Protein AF-A0A849ETQ0-F1 (afdb_monomer_lite)

pLDDT: mean 87.18, std 12.18, range [52.06, 97.25]

Sequence (134 aa):
QRELSDGIKRVIMQGIVQGKGTDDIVRDLGHVVIYKDSFRHAGTRVFSKAQYRMEMIARTEVLRAHNMGRLKFHQQVGIEKLEWMTMADERTCPVCGPLDGKKYSIDKFPQLPAHPFCRCCVLPIVEPDRLKKI

Radius of gyration: 18.31 Å; chains: 1; bounding box: 41×29×52 Å

Structure (mmCIF, N/CA/C/O backbone):
data_AF-A0A849ETQ0-F1
#
_entry.id   AF-A0A849ETQ0-F1
#
loop_
_atom_site.group_PDB
_atom_site.id
_atom_site.type_symbol
_atom_site.label_atom_id
_atom_site.label_alt_id
_atom_site.label_comp_id
_atom_site.label_asym_id
_atom_site.label_entity_id
_atom_site.label_seq_id
_atom_site.pdbx_PDB_ins_code
_atom_site.Cartn_x
_atom_site.Cartn_y
_atom_site.Cartn_z
_atom_site.occupancy
_atom_site.B_iso_or_equiv
_atom_site.auth_seq_id
_atom_site.auth_comp_id
_atom_site.auth_asym_id
_atom_site.auth_atom_id
_atom_site.pdbx_PDB_model_num
ATOM 1 N N . GLN A 1 1 ? -0.782 3.744 -25.982 1.00 59.25 1 GLN A N 1
ATOM 2 C CA . GLN A 1 1 ? -0.602 3.901 -24.515 1.00 59.25 1 GLN A C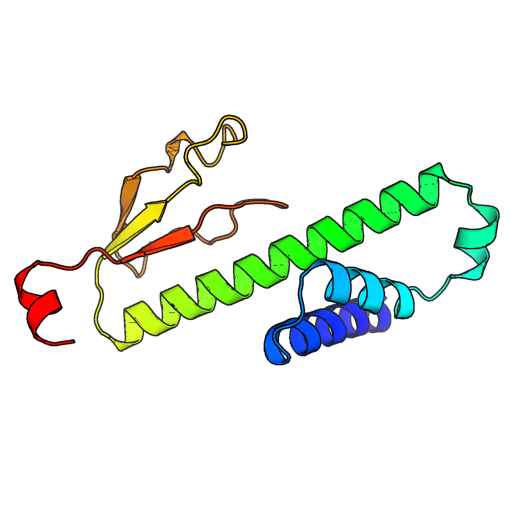A 1
ATOM 3 C C . GLN A 1 1 ? -1.514 2.991 -23.677 1.00 59.25 1 GLN A C 1
ATOM 5 O O . GLN A 1 1 ? -1.010 2.477 -22.686 1.00 59.25 1 GLN A O 1
ATOM 10 N N . ARG A 1 2 ? -2.790 2.739 -24.043 1.00 64.25 2 ARG A N 1
ATOM 11 C CA . ARG A 1 2 ? -3.681 1.808 -23.301 1.00 64.25 2 ARG A CA 1
ATOM 12 C C . ARG A 1 2 ? -3.101 0.393 -23.136 1.00 64.25 2 ARG A C 1
ATOM 14 O O . ARG A 1 2 ? -3.007 -0.076 -22.011 1.00 64.25 2 ARG A O 1
ATOM 21 N N . GLU A 1 3 ? -2.571 -0.201 -24.207 1.00 77.25 3 GLU A N 1
ATOM 22 C CA . GLU A 1 3 ? -2.018 -1.569 -24.176 1.00 77.25 3 GLU A CA 1
ATOM 23 C C . GLU A 1 3 ? -0.901 -1.785 -23.142 1.00 77.25 3 GLU A C 1
ATOM 25 O O . GLU A 1 3 ? -0.865 -2.821 -22.481 1.00 77.25 3 GLU A O 1
ATOM 30 N N 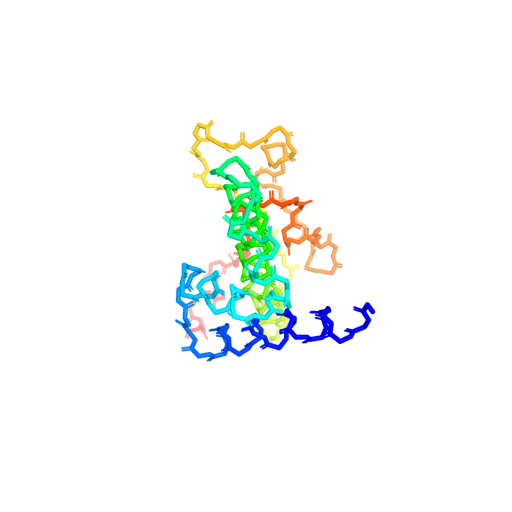. LEU A 1 4 ? -0.015 -0.799 -22.950 1.00 81.50 4 LEU A N 1
ATOM 31 C CA . LEU A 1 4 ? 1.070 -0.897 -21.969 1.00 81.50 4 LEU A CA 1
ATOM 32 C C . LEU A 1 4 ? 0.529 -0.869 -20.535 1.00 81.50 4 LEU A C 1
ATOM 34 O O . LEU A 1 4 ? 0.940 -1.672 -19.702 1.00 81.50 4 LEU A O 1
ATOM 38 N N . SER A 1 5 ? -0.401 0.047 -20.245 1.00 84.88 5 SER A N 1
ATOM 39 C CA . SER A 1 5 ? -1.022 0.139 -18.919 1.00 84.88 5 SER A CA 1
ATOM 40 C C . SER A 1 5 ? -1.800 -1.132 -18.586 1.00 84.88 5 SER A C 1
ATOM 42 O O . SER A 1 5 ? -1.690 -1.643 -17.472 1.00 84.88 5 SER A O 1
ATOM 44 N N . ASP A 1 6 ? -2.530 -1.675 -19.558 1.00 88.62 6 ASP A N 1
ATOM 45 C CA . ASP A 1 6 ? -3.304 -2.900 -19.381 1.00 88.62 6 ASP A CA 1
ATOM 46 C C . ASP A 1 6 ? -2.392 -4.121 -19.199 1.00 88.62 6 ASP A C 1
ATOM 48 O O . ASP A 1 6 ? -2.669 -4.979 -18.360 1.00 88.62 6 ASP A O 1
ATOM 52 N N . GLY A 1 7 ? -1.258 -4.167 -19.905 1.00 89.88 7 GLY A N 1
ATOM 53 C CA . GLY A 1 7 ? -0.218 -5.174 -19.697 1.00 89.88 7 GLY A CA 1
ATOM 54 C C . GLY A 1 7 ? 0.381 -5.124 -18.288 1.00 89.88 7 GLY A C 1
ATOM 55 O O . GLY A 1 7 ? 0.455 -6.155 -17.620 1.00 89.88 7 GLY A O 1
ATOM 56 N N . ILE A 1 8 ? 0.738 -3.927 -17.806 1.00 90.62 8 ILE A N 1
ATOM 57 C CA . ILE A 1 8 ? 1.269 -3.717 -16.447 1.00 90.62 8 ILE A CA 1
ATOM 58 C C . ILE A 1 8 ? 0.251 -4.185 -15.402 1.00 90.62 8 ILE A C 1
ATOM 60 O O . ILE A 1 8 ? 0.588 -4.974 -14.520 1.00 90.62 8 ILE A O 1
ATOM 64 N N . LYS A 1 9 ? -1.010 -3.751 -15.521 1.00 91.81 9 LYS A N 1
ATOM 65 C CA . LYS A 1 9 ? -2.085 -4.155 -14.603 1.00 91.81 9 LYS A CA 1
ATOM 66 C C . LYS A 1 9 ? -2.274 -5.668 -14.585 1.00 91.81 9 LYS A C 1
ATOM 68 O O . LYS A 1 9 ? -2.409 -6.246 -13.511 1.00 91.81 9 LYS A O 1
ATOM 73 N N . ARG A 1 10 ? -2.272 -6.312 -15.757 1.00 93.62 10 ARG A N 1
ATOM 74 C CA . ARG A 1 10 ? -2.439 -7.766 -15.877 1.00 93.62 10 ARG A CA 1
ATOM 75 C C . ARG A 1 10 ? -1.338 -8.516 -15.136 1.00 93.62 10 ARG A C 1
ATOM 77 O O . ARG A 1 10 ? -1.660 -9.395 -14.345 1.00 93.62 10 ARG A O 1
ATOM 84 N N . VAL A 1 11 ? -0.076 -8.144 -15.355 1.00 94.56 11 VAL A N 1
ATOM 85 C CA . VAL A 1 11 ? 1.071 -8.774 -14.684 1.00 94.56 11 VAL A CA 1
ATOM 86 C C . VAL A 1 11 ? 0.978 -8.629 -13.171 1.00 94.56 11 VAL A C 1
ATOM 88 O O . VAL A 1 11 ? 1.122 -9.611 -12.449 1.00 94.56 11 VAL A O 1
ATOM 91 N N . ILE A 1 12 ? 0.673 -7.426 -12.687 1.00 94.94 12 ILE A N 1
ATOM 92 C CA . ILE A 1 12 ? 0.555 -7.162 -11.251 1.00 94.94 12 ILE A CA 1
ATOM 93 C C . ILE A 1 12 ? -0.571 -7.991 -10.635 1.00 94.94 12 ILE A C 1
ATOM 95 O O . ILE A 1 12 ? -0.351 -8.676 -9.639 1.00 94.94 12 ILE A O 1
ATOM 99 N N . MET A 1 13 ? -1.766 -7.968 -11.233 1.00 94.19 13 MET A N 1
ATOM 100 C CA . MET A 1 13 ? -2.909 -8.727 -10.721 1.00 94.19 13 MET A CA 1
ATOM 101 C C . MET A 1 13 ? -2.636 -10.232 -10.726 1.00 94.19 13 MET A C 1
ATOM 103 O O . MET A 1 13 ? -2.917 -10.900 -9.736 1.00 94.19 13 MET A O 1
ATOM 107 N N . GLN A 1 14 ? -2.055 -10.766 -11.804 1.00 95.69 14 GLN A N 1
ATOM 108 C CA . GLN A 1 14 ? -1.680 -12.179 -11.876 1.00 95.69 14 GLN A CA 1
ATOM 109 C C . GLN A 1 14 ? -0.649 -12.540 -10.810 1.00 95.69 14 GLN A C 1
ATOM 111 O O . GLN A 1 14 ? -0.807 -13.557 -10.143 1.00 95.69 14 GLN A O 1
ATOM 116 N N . GLY A 1 15 ? 0.364 -11.697 -10.607 1.00 95.56 15 GLY A N 1
ATOM 117 C CA . GLY A 1 15 ? 1.378 -11.921 -9.586 1.00 95.56 15 GLY A CA 1
ATOM 118 C C . GLY A 1 15 ? 0.807 -11.945 -8.172 1.00 95.56 15 GLY A C 1
ATOM 119 O O . GLY A 1 15 ? 1.107 -12.865 -7.416 1.00 95.56 15 GLY A O 1
ATOM 120 N N . ILE A 1 16 ? -0.077 -11.000 -7.842 1.00 94.94 16 ILE A N 1
ATOM 121 C CA . ILE A 1 16 ? -0.764 -10.961 -6.544 1.00 94.94 16 ILE A CA 1
ATOM 122 C C . ILE A 1 16 ? -1.611 -12.223 -6.340 1.00 94.94 16 ILE A C 1
ATOM 124 O O . ILE A 1 16 ? -1.515 -12.860 -5.295 1.00 94.94 16 ILE A O 1
ATOM 128 N N . VAL A 1 17 ? -2.412 -12.612 -7.338 1.00 95.19 17 VAL A N 1
ATOM 129 C CA . VAL A 1 17 ? -3.280 -13.803 -7.259 1.00 95.19 17 VAL A CA 1
ATOM 130 C C . VAL A 1 17 ? -2.467 -15.093 -7.127 1.00 95.19 17 VAL A C 1
ATOM 132 O O . VAL A 1 17 ? -2.872 -16.000 -6.408 1.00 95.19 17 VAL A O 1
ATOM 135 N N . GLN A 1 18 ? -1.311 -15.174 -7.785 1.00 95.50 18 GLN A N 1
ATOM 136 C CA . GLN A 1 18 ? -0.401 -16.321 -7.710 1.00 95.50 18 GLN A CA 1
ATOM 137 C C . GLN A 1 18 ? 0.446 -16.346 -6.427 1.00 95.50 18 GLN A C 1
ATOM 139 O O . GLN A 1 18 ? 1.188 -17.302 -6.221 1.00 95.50 18 GLN A O 1
ATOM 144 N N . GLY A 1 19 ? 0.375 -15.310 -5.583 1.00 93.88 19 GLY A N 1
ATOM 145 C CA . GLY A 1 19 ? 1.210 -15.199 -4.386 1.00 93.88 19 GLY A CA 1
ATOM 146 C C . GLY A 1 19 ? 2.693 -14.966 -4.689 1.00 93.88 19 GLY A C 1
ATOM 147 O O . GLY A 1 19 ? 3.546 -15.320 -3.878 1.00 93.88 19 GLY A O 1
ATOM 148 N N . LYS A 1 20 ? 3.019 -14.392 -5.854 1.00 95.44 20 LYS A N 1
ATOM 149 C CA . LYS A 1 20 ? 4.401 -14.077 -6.232 1.00 95.44 20 LYS A CA 1
ATOM 150 C C . LYS A 1 20 ? 5.000 -13.012 -5.318 1.00 95.44 20 LYS A C 1
ATOM 152 O O . LYS A 1 20 ? 4.325 -12.062 -4.913 1.00 95.44 20 LYS A O 1
ATOM 157 N N . GLY A 1 21 ? 6.304 -13.132 -5.066 1.00 93.94 21 GLY A N 1
ATOM 158 C CA . GLY A 1 21 ? 7.070 -12.080 -4.413 1.00 93.94 21 GLY A CA 1
ATOM 159 C C . GLY A 1 21 ? 7.107 -10.812 -5.267 1.00 93.94 21 GLY A C 1
ATOM 160 O O . GLY A 1 21 ? 6.959 -10.852 -6.488 1.00 93.94 21 GLY A O 1
ATOM 161 N N . THR A 1 22 ? 7.339 -9.660 -4.635 1.00 93.06 22 THR A N 1
ATOM 162 C CA . THR A 1 22 ? 7.450 -8.386 -5.369 1.00 93.06 22 THR A CA 1
ATOM 163 C C . THR A 1 22 ? 8.531 -8.457 -6.449 1.00 93.06 22 THR A C 1
ATOM 165 O O . THR A 1 22 ? 8.309 -7.979 -7.556 1.00 93.06 22 THR A O 1
ATOM 168 N N . ASP A 1 23 ? 9.672 -9.077 -6.156 1.00 92.62 23 ASP A N 1
ATOM 169 C CA . ASP A 1 23 ? 10.797 -9.152 -7.093 1.00 92.62 23 ASP A CA 1
ATOM 170 C C . ASP A 1 23 ? 10.458 -9.994 -8.335 1.00 92.62 23 ASP A C 1
ATOM 172 O O . ASP A 1 23 ? 10.870 -9.654 -9.446 1.00 92.62 23 ASP A O 1
ATOM 176 N N . ASP A 1 24 ? 9.631 -11.033 -8.178 1.00 93.94 24 ASP A N 1
ATOM 177 C CA . ASP A 1 24 ? 9.116 -11.823 -9.300 1.00 93.94 24 ASP A CA 1
ATOM 178 C C . ASP A 1 24 ? 8.153 -10.996 -10.159 1.00 93.94 24 ASP A C 1
ATOM 180 O O . ASP A 1 24 ? 8.256 -11.000 -11.384 1.00 93.94 24 ASP A O 1
ATOM 184 N N . ILE A 1 25 ? 7.268 -10.211 -9.531 1.00 94.38 25 ILE A N 1
ATOM 185 C CA . ILE A 1 25 ? 6.369 -9.291 -10.247 1.00 94.38 25 ILE A CA 1
ATOM 186 C C . ILE A 1 25 ? 7.178 -8.248 -11.027 1.00 94.38 25 ILE A C 1
ATOM 188 O O . ILE A 1 25 ? 6.844 -7.924 -12.164 1.00 94.38 25 ILE A O 1
ATOM 192 N N . VAL A 1 26 ? 8.261 -7.727 -10.446 1.00 92.00 26 VAL A N 1
ATOM 193 C CA . VAL A 1 26 ? 9.161 -6.780 -11.120 1.00 92.00 26 VAL A CA 1
ATOM 194 C C . VAL A 1 26 ? 9.846 -7.426 -12.323 1.00 92.00 26 VAL A C 1
ATOM 196 O O . VAL A 1 26 ? 9.920 -6.807 -13.386 1.00 92.00 26 VAL A O 1
ATOM 199 N N . ARG A 1 27 ? 10.304 -8.676 -12.189 1.00 89.88 27 ARG A N 1
ATOM 200 C CA . ARG A 1 27 ? 10.868 -9.436 -13.310 1.00 89.88 27 ARG A CA 1
ATOM 201 C C . ARG A 1 27 ? 9.840 -9.601 -14.429 1.00 89.88 27 ARG A C 1
ATOM 203 O O . ARG A 1 27 ? 10.154 -9.298 -15.579 1.00 89.88 27 ARG A O 1
ATOM 210 N N . ASP A 1 28 ? 8.610 -9.981 -14.087 1.00 91.81 28 ASP A N 1
ATOM 211 C CA . ASP A 1 28 ? 7.509 -10.142 -15.041 1.00 91.81 28 ASP A CA 1
ATOM 212 C C . ASP A 1 28 ? 7.160 -8.818 -15.746 1.00 91.81 28 ASP A C 1
ATOM 214 O O . ASP A 1 28 ? 6.938 -8.792 -16.961 1.00 91.81 28 ASP A O 1
ATOM 218 N N . LEU A 1 29 ? 7.183 -7.691 -15.022 1.00 89.69 29 LEU A N 1
ATOM 219 C CA . LEU A 1 29 ? 6.961 -6.359 -15.596 1.00 89.69 29 LEU A CA 1
ATOM 220 C C . LEU A 1 29 ? 7.992 -6.018 -16.676 1.00 89.69 29 LEU A C 1
ATOM 222 O O . LEU A 1 29 ? 7.633 -5.417 -17.691 1.00 89.69 29 LEU A O 1
ATOM 226 N N . GLY A 1 30 ? 9.241 -6.463 -16.519 1.00 85.12 30 GLY A N 1
ATOM 227 C CA . GLY A 1 30 ? 10.289 -6.298 -17.527 1.00 85.12 30 GLY A CA 1
ATOM 228 C C . GLY A 1 30 ? 9.948 -6.928 -18.884 1.00 85.12 30 GLY A C 1
ATOM 229 O O . GLY A 1 30 ? 10.429 -6.465 -19.922 1.00 85.12 30 GLY A O 1
ATOM 230 N N . HIS A 1 31 ? 9.075 -7.942 -18.924 1.00 83.25 31 HIS A N 1
ATOM 231 C CA . HIS A 1 31 ? 8.640 -8.565 -20.177 1.00 83.25 31 HIS A CA 1
ATOM 232 C C . HIS A 1 31 ? 7.594 -7.744 -20.936 1.00 83.25 31 HIS A C 1
ATOM 234 O O . HIS A 1 31 ? 7.519 -7.867 -22.157 1.00 83.25 31 HIS A O 1
ATOM 240 N N . VAL A 1 32 ? 6.839 -6.892 -20.239 1.00 81.06 32 VAL A N 1
ATOM 241 C CA . VAL A 1 32 ? 5.801 -6.018 -20.815 1.00 81.06 32 VAL A CA 1
ATOM 242 C C . VAL A 1 32 ? 6.405 -4.760 -21.450 1.00 81.06 32 VAL A C 1
ATOM 244 O O . VAL A 1 32 ? 5.766 -4.079 -22.251 1.00 81.06 32 VAL A O 1
ATOM 247 N N . VAL A 1 33 ? 7.654 -4.437 -21.119 1.00 72.56 33 VAL A N 1
ATOM 248 C CA . VAL A 1 33 ? 8.357 -3.276 -21.659 1.00 72.56 33 VAL A CA 1
ATOM 249 C C . VAL A 1 33 ? 8.651 -3.487 -23.151 1.00 72.56 33 VAL A C 1
ATOM 251 O O . VAL A 1 33 ? 9.505 -4.285 -23.524 1.00 72.56 33 VAL A O 1
ATOM 254 N N . ILE A 1 34 ? 7.934 -2.747 -24.001 1.00 66.12 34 ILE A N 1
ATOM 255 C CA . ILE A 1 34 ? 7.896 -2.920 -25.467 1.00 66.12 34 ILE A CA 1
ATOM 256 C C . ILE A 1 34 ? 9.239 -2.566 -26.136 1.00 66.12 34 ILE A C 1
ATOM 258 O O . ILE A 1 34 ? 9.637 -3.192 -27.112 1.00 66.12 34 ILE A O 1
ATOM 262 N N . TYR A 1 35 ? 9.988 -1.607 -25.588 1.00 66.00 35 TYR A N 1
ATOM 263 C CA . TYR A 1 35 ? 11.212 -1.077 -26.203 1.00 66.00 35 TYR A CA 1
ATOM 264 C C . TYR A 1 35 ? 12.505 -1.709 -25.667 1.00 66.00 35 TYR A C 1
ATOM 266 O O . TYR A 1 35 ? 13.455 -0.989 -25.362 1.00 66.00 35 TYR A O 1
ATOM 274 N N . LYS A 1 36 ? 12.572 -3.039 -25.520 1.00 61.94 36 LYS A N 1
ATOM 275 C CA . LYS A 1 36 ? 13.753 -3.728 -24.946 1.00 61.94 36 LYS A CA 1
ATOM 276 C C . LYS A 1 36 ? 15.075 -3.327 -25.615 1.00 61.94 36 LYS A C 1
ATOM 278 O O . LYS A 1 36 ? 16.076 -3.143 -24.922 1.00 61.94 36 LYS A O 1
ATOM 283 N N . ASP A 1 37 ? 15.070 -3.114 -26.929 1.00 61.44 37 ASP A N 1
ATOM 284 C CA . ASP A 1 37 ? 16.261 -2.693 -27.678 1.00 61.44 37 ASP A CA 1
ATOM 285 C C . ASP A 1 37 ? 16.642 -1.228 -27.446 1.00 61.44 37 ASP A C 1
ATOM 287 O O . ASP A 1 37 ? 17.827 -0.893 -27.432 1.00 61.44 37 ASP A O 1
ATOM 291 N N . SER A 1 38 ? 15.675 -0.351 -27.166 1.00 60.12 38 SER A N 1
ATOM 292 C CA . SER A 1 38 ? 15.970 1.019 -26.735 1.00 60.12 38 SER A CA 1
ATOM 293 C C . SER A 1 38 ? 16.624 1.033 -25.357 1.00 60.12 38 SER A C 1
ATOM 295 O O . SER A 1 38 ? 17.481 1.872 -25.105 1.00 60.12 38 SER A O 1
ATOM 297 N N . PHE A 1 39 ? 16.291 0.077 -24.484 1.00 60.28 39 PHE A N 1
ATOM 298 C CA . PHE A 1 39 ? 16.990 -0.072 -23.212 1.00 60.28 39 PHE A CA 1
ATOM 299 C C . PHE A 1 39 ? 18.427 -0.552 -23.407 1.00 60.28 39 PHE A C 1
ATOM 301 O O . PHE A 1 39 ? 19.319 0.049 -22.818 1.00 60.28 39 PHE A O 1
ATOM 308 N N . ARG A 1 40 ? 18.684 -1.540 -24.282 1.00 58.50 40 ARG A N 1
ATOM 309 C CA . ARG A 1 40 ? 20.049 -2.040 -24.575 1.00 58.50 40 ARG A CA 1
ATOM 310 C C . ARG A 1 40 ? 21.055 -0.923 -24.879 1.00 58.50 40 ARG A C 1
ATOM 312 O O . ARG A 1 40 ? 22.196 -1.012 -24.439 1.00 58.50 40 ARG A O 1
ATOM 319 N N . HIS A 1 41 ? 20.618 0.138 -25.557 1.00 59.22 41 HIS A N 1
ATOM 320 C CA . HIS A 1 41 ? 21.456 1.286 -25.920 1.00 59.22 41 HIS A CA 1
ATOM 321 C C . HIS A 1 41 ? 21.422 2.442 -24.905 1.00 59.22 41 HIS A C 1
ATOM 323 O O . HIS A 1 41 ? 22.262 3.334 -24.961 1.00 59.22 41 HIS A O 1
ATOM 329 N N . ALA A 1 42 ? 20.474 2.449 -23.964 1.00 60.25 42 ALA A N 1
ATOM 330 C CA . ALA A 1 42 ? 20.253 3.569 -23.048 1.00 60.25 42 ALA A CA 1
ATOM 331 C C . ALA A 1 42 ? 21.241 3.630 -21.861 1.00 60.25 42 ALA A C 1
ATOM 333 O O . ALA A 1 42 ? 21.216 4.583 -21.077 1.00 60.25 42 ALA A O 1
ATOM 334 N N . GLY A 1 43 ? 22.125 2.637 -21.724 1.00 62.56 43 GLY A N 1
ATOM 335 C CA . GLY A 1 43 ? 23.147 2.578 -20.678 1.00 62.56 43 GLY A CA 1
ATOM 336 C C . GLY A 1 43 ? 22.600 2.305 -19.267 1.00 62.56 43 GLY A C 1
ATOM 337 O O . GLY A 1 43 ? 21.401 2.391 -18.989 1.00 62.56 43 GLY A O 1
ATOM 338 N N . THR A 1 44 ? 23.499 1.983 -18.331 1.00 68.69 44 THR A N 1
ATOM 339 C CA . THR A 1 44 ? 23.171 1.465 -16.983 1.00 68.69 44 THR A CA 1
ATOM 340 C C . THR A 1 44 ? 22.223 2.364 -16.178 1.00 68.69 44 THR A C 1
ATOM 342 O O . THR A 1 44 ? 21.373 1.874 -15.436 1.00 68.69 44 THR A O 1
ATOM 345 N N . ARG A 1 45 ? 22.320 3.692 -16.338 1.00 65.81 45 ARG A N 1
ATOM 346 C CA . ARG A 1 45 ? 21.499 4.666 -15.592 1.00 65.81 45 ARG A CA 1
ATOM 347 C C . ARG A 1 45 ? 20.023 4.675 -16.002 1.00 65.81 45 ARG A C 1
ATOM 349 O O . ARG A 1 45 ? 19.173 5.014 -15.182 1.00 65.81 45 ARG A O 1
ATOM 356 N N . VAL A 1 46 ? 19.698 4.362 -17.256 1.00 68.31 46 VAL A N 1
ATOM 357 C CA . VAL A 1 46 ? 18.297 4.337 -17.713 1.00 68.31 46 VAL A CA 1
ATOM 358 C C . VAL A 1 46 ? 17.621 3.045 -17.268 1.00 68.31 46 VAL A C 1
ATOM 360 O O . VAL A 1 46 ? 16.497 3.089 -16.765 1.00 68.31 46 VAL A O 1
ATOM 363 N N . PHE A 1 47 ? 18.338 1.921 -17.346 1.00 73.31 47 PHE A N 1
ATOM 364 C CA . PHE A 1 47 ? 17.888 0.650 -16.781 1.00 73.31 47 PHE A CA 1
ATOM 365 C C . PHE A 1 47 ? 17.595 0.755 -15.285 1.00 73.31 47 PHE A C 1
ATOM 367 O O . PHE A 1 47 ? 16.519 0.348 -14.854 1.00 73.31 47 PHE A O 1
ATOM 374 N N . SER A 1 48 ? 18.493 1.358 -14.497 1.00 77.00 48 SER A N 1
ATOM 375 C CA . SER A 1 48 ? 18.290 1.478 -13.048 1.00 77.00 48 SER A CA 1
ATOM 376 C C . SER A 1 48 ? 17.060 2.318 -12.688 1.00 77.00 48 SER A C 1
ATOM 378 O O . SER A 1 48 ? 16.308 1.957 -11.786 1.00 77.00 48 SER A O 1
ATOM 380 N N . LYS A 1 49 ? 16.782 3.400 -13.429 1.00 83.50 49 LYS A N 1
ATOM 381 C CA . LYS A 1 49 ? 15.561 4.203 -13.234 1.00 83.50 49 LYS A CA 1
ATOM 382 C C . LYS A 1 49 ? 14.289 3.438 -13.594 1.00 83.50 49 LYS A C 1
ATOM 384 O O . LYS A 1 49 ? 13.281 3.586 -12.904 1.00 83.50 49 LYS A O 1
ATOM 389 N N . ALA A 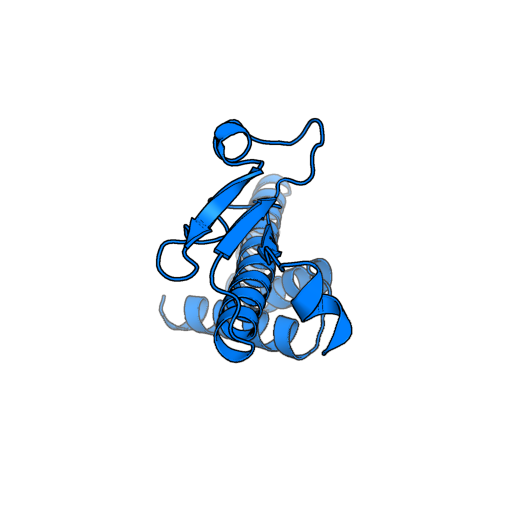1 50 ? 14.308 2.662 -14.675 1.00 84.00 50 ALA A N 1
ATOM 390 C CA . ALA A 1 50 ? 13.164 1.845 -15.068 1.00 84.00 50 ALA A CA 1
ATOM 391 C C . ALA A 1 50 ? 12.897 0.741 -14.040 1.00 84.00 50 ALA A C 1
ATOM 393 O O . ALA A 1 50 ? 11.762 0.591 -13.595 1.00 84.00 50 ALA A O 1
ATOM 394 N N . GLN A 1 51 ? 13.953 0.057 -13.597 1.00 85.81 51 GLN A N 1
ATOM 395 C CA . GLN A 1 51 ? 13.900 -0.945 -12.537 1.00 85.81 51 GLN A CA 1
ATOM 396 C C . GLN A 1 51 ? 13.293 -0.370 -11.253 1.00 85.81 51 GLN A C 1
ATOM 398 O O . GLN A 1 51 ? 12.305 -0.896 -10.748 1.00 85.81 51 GLN A O 1
ATOM 403 N N . TYR A 1 52 ? 13.791 0.783 -10.799 1.00 89.50 52 TYR A N 1
ATOM 404 C CA . TYR A 1 52 ? 13.270 1.471 -9.618 1.00 89.50 52 TYR A CA 1
ATOM 405 C C . TYR A 1 52 ? 11.772 1.800 -9.729 1.00 89.50 52 TYR A C 1
ATOM 407 O O . TYR A 1 52 ? 11.017 1.666 -8.766 1.00 89.50 52 TYR A O 1
ATOM 415 N N . ARG A 1 53 ? 11.307 2.214 -10.915 1.00 91.06 53 ARG A N 1
ATOM 416 C CA . ARG A 1 53 ? 9.879 2.478 -11.155 1.00 91.06 53 ARG A CA 1
ATOM 417 C C . ARG A 1 53 ? 9.048 1.198 -11.160 1.00 91.06 53 ARG A C 1
ATOM 419 O O . ARG A 1 53 ? 7.938 1.218 -10.638 1.00 91.06 53 ARG A O 1
ATOM 426 N N . MET A 1 54 ? 9.559 0.104 -11.721 1.00 91.56 54 MET A N 1
ATOM 427 C CA . MET A 1 54 ? 8.870 -1.189 -11.678 1.00 91.56 54 MET A CA 1
ATOM 428 C C . MET A 1 54 ? 8.738 -1.689 -10.237 1.00 91.56 54 MET A C 1
ATOM 430 O O . MET A 1 54 ? 7.648 -2.089 -9.839 1.00 91.56 54 MET A O 1
ATOM 434 N N . GLU A 1 55 ? 9.792 -1.567 -9.427 1.00 94.12 55 GLU A N 1
ATOM 435 C CA . GLU A 1 55 ? 9.757 -1.876 -7.991 1.00 94.12 55 GLU A CA 1
ATOM 436 C C . GLU A 1 55 ? 8.755 -1.002 -7.236 1.00 94.12 55 GLU A C 1
ATOM 438 O O . GLU A 1 55 ? 7.963 -1.511 -6.441 1.00 94.12 55 GLU A O 1
ATOM 443 N N . MET A 1 56 ? 8.752 0.306 -7.510 1.00 95.56 56 MET A N 1
ATOM 444 C CA . MET A 1 56 ? 7.793 1.246 -6.931 1.00 95.56 56 MET A CA 1
ATOM 445 C C . MET A 1 56 ? 6.359 0.808 -7.210 1.00 95.56 56 MET A C 1
ATOM 447 O O . MET A 1 56 ? 5.547 0.740 -6.287 1.00 95.56 56 MET A O 1
ATOM 451 N N . ILE A 1 57 ? 6.057 0.511 -8.474 1.00 94.75 57 ILE A N 1
ATOM 452 C CA . ILE A 1 57 ? 4.729 0.093 -8.915 1.00 94.75 57 ILE A CA 1
ATOM 453 C C . ILE A 1 57 ? 4.356 -1.231 -8.242 1.00 94.75 57 ILE A C 1
ATOM 455 O O . ILE A 1 57 ? 3.339 -1.289 -7.557 1.00 94.75 57 ILE A O 1
ATOM 459 N N . ALA A 1 58 ? 5.197 -2.263 -8.361 1.00 95.69 58 ALA A N 1
ATOM 460 C CA . ALA A 1 58 ? 4.921 -3.588 -7.813 1.00 95.69 58 ALA A CA 1
ATOM 461 C C . ALA A 1 58 ? 4.662 -3.540 -6.299 1.00 95.69 58 ALA A C 1
ATOM 463 O O . ALA A 1 58 ? 3.627 -4.019 -5.840 1.00 95.69 58 ALA A O 1
ATOM 464 N N . ARG A 1 59 ? 5.538 -2.888 -5.520 1.00 95.12 59 ARG A N 1
ATOM 465 C CA . ARG A 1 59 ? 5.369 -2.773 -4.059 1.00 95.12 59 ARG A CA 1
ATOM 466 C C . ARG A 1 59 ? 4.100 -2.025 -3.680 1.00 95.12 59 ARG A C 1
ATOM 468 O O . ARG A 1 59 ? 3.392 -2.433 -2.762 1.00 95.12 59 ARG A O 1
ATOM 475 N N . THR A 1 60 ? 3.822 -0.928 -4.378 1.00 96.19 60 THR A N 1
ATOM 476 C CA . THR A 1 60 ? 2.664 -0.083 -4.078 1.00 96.19 60 THR A CA 1
ATOM 477 C C . THR A 1 60 ? 1.362 -0.820 -4.385 1.00 96.19 60 THR A C 1
AT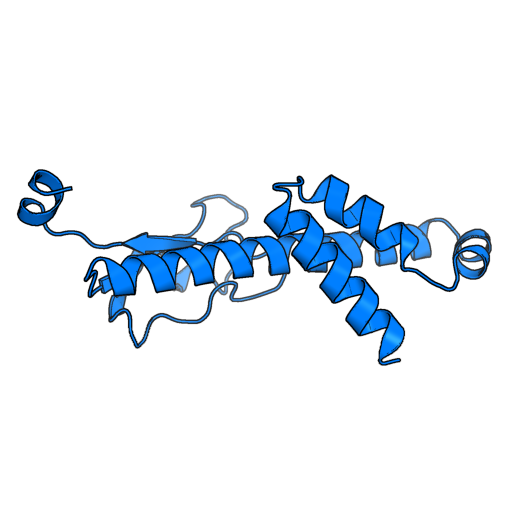OM 479 O O . THR A 1 60 ? 0.448 -0.790 -3.564 1.00 96.19 60 THR A O 1
ATOM 482 N N . GLU A 1 61 ? 1.275 -1.520 -5.518 1.00 95.62 61 GLU A N 1
ATOM 483 C CA . GLU A 1 61 ? 0.072 -2.274 -5.882 1.00 95.62 61 GLU A CA 1
ATOM 484 C C . GLU A 1 61 ? -0.152 -3.501 -4.993 1.00 95.62 61 GLU A C 1
ATOM 486 O O . GLU A 1 61 ? -1.280 -3.728 -4.556 1.00 95.62 61 GLU A O 1
ATOM 491 N N . VAL A 1 62 ? 0.905 -4.252 -4.657 1.00 94.75 62 VAL A N 1
ATOM 492 C CA . VAL A 1 62 ? 0.815 -5.386 -3.720 1.00 94.75 62 VAL A CA 1
ATOM 493 C C . VAL A 1 62 ? 0.299 -4.908 -2.363 1.00 94.75 62 VAL A C 1
ATOM 495 O O . VAL A 1 62 ? -0.676 -5.449 -1.839 1.00 94.75 62 VAL A O 1
ATOM 498 N N . LEU A 1 63 ? 0.890 -3.842 -1.811 1.00 94.75 63 LEU A N 1
ATOM 499 C CA . LEU A 1 63 ? 0.450 -3.298 -0.529 1.00 94.75 63 LEU A CA 1
ATOM 500 C C . LEU A 1 63 ? -0.987 -2.763 -0.593 1.00 94.75 63 LEU A C 1
ATOM 502 O O . LEU A 1 63 ? -1.760 -2.966 0.345 1.00 94.75 63 LEU A O 1
ATOM 506 N N . ARG A 1 64 ? -1.369 -2.107 -1.697 1.00 94.88 64 ARG A N 1
ATOM 507 C CA . ARG A 1 64 ? -2.744 -1.642 -1.913 1.00 94.88 64 ARG A CA 1
ATOM 508 C C . ARG A 1 64 ? -3.725 -2.805 -1.907 1.00 94.88 64 ARG A C 1
ATOM 510 O O . ARG A 1 64 ? -4.722 -2.738 -1.194 1.00 94.88 64 ARG A O 1
ATOM 517 N N . ALA A 1 65 ? -3.440 -3.872 -2.648 1.00 93.94 65 ALA A N 1
ATOM 518 C CA . ALA A 1 65 ? -4.294 -5.053 -2.694 1.00 93.94 65 ALA A CA 1
ATOM 519 C C . ALA A 1 65 ? -4.470 -5.685 -1.306 1.00 93.94 65 ALA A C 1
ATOM 521 O O . ALA A 1 65 ? -5.601 -5.943 -0.893 1.00 93.94 65 ALA A O 1
ATOM 522 N N . HIS A 1 66 ? -3.382 -5.849 -0.546 1.00 92.62 66 HIS A N 1
ATOM 523 C CA . HIS A 1 66 ? -3.453 -6.381 0.817 1.00 92.62 66 HIS A CA 1
ATOM 524 C C . HIS A 1 66 ? -4.267 -5.491 1.761 1.00 92.62 66 HIS A C 1
ATOM 526 O O . HIS A 1 66 ? -5.124 -5.999 2.482 1.00 92.62 66 HIS A O 1
ATOM 532 N N . ASN A 1 67 ? -4.040 -4.176 1.756 1.00 93.69 67 ASN A N 1
ATOM 533 C CA . ASN A 1 67 ? -4.757 -3.261 2.644 1.00 93.69 67 ASN A CA 1
ATOM 534 C C . ASN A 1 67 ? -6.245 -3.144 2.281 1.00 93.69 67 ASN A C 1
ATOM 536 O O . ASN A 1 67 ? -7.085 -3.154 3.178 1.00 93.69 67 ASN A O 1
ATOM 540 N N . MET A 1 68 ? -6.594 -3.119 0.991 1.00 92.56 68 MET A N 1
ATOM 541 C CA . MET A 1 68 ? -7.997 -3.172 0.555 1.00 92.56 68 MET A CA 1
ATOM 542 C C . MET A 1 68 ? -8.659 -4.500 0.939 1.00 92.56 68 MET A C 1
ATOM 544 O O . MET A 1 68 ? -9.803 -4.505 1.390 1.00 92.56 68 MET A O 1
ATOM 548 N N . GLY A 1 69 ? -7.939 -5.618 0.804 1.00 92.44 69 GLY A N 1
ATOM 549 C CA . GLY A 1 69 ? -8.410 -6.933 1.238 1.00 92.44 69 GLY A CA 1
ATOM 550 C C . GLY A 1 69 ? -8.690 -6.977 2.740 1.00 92.44 69 GLY A C 1
ATOM 551 O O . GLY A 1 69 ? -9.767 -7.406 3.146 1.00 92.44 69 GLY A O 1
ATOM 552 N N . ARG A 1 70 ? -7.767 -6.456 3.561 1.00 92.38 70 ARG A N 1
ATOM 553 C CA . ARG A 1 70 ? -7.946 -6.326 5.017 1.00 92.38 70 ARG A CA 1
ATOM 554 C C . ARG A 1 70 ? -9.145 -5.456 5.365 1.00 92.38 70 ARG A C 1
ATOM 556 O O . ARG A 1 70 ? -9.975 -5.881 6.156 1.00 92.38 70 ARG A O 1
ATOM 563 N N . LEU A 1 71 ? -9.272 -4.282 4.746 1.00 92.81 71 LEU A N 1
ATOM 564 C CA . LEU A 1 71 ? -10.401 -3.381 4.978 1.00 92.81 71 LEU A CA 1
ATOM 565 C C . LEU A 1 71 ? -11.738 -4.069 4.673 1.00 92.81 71 LEU A C 1
ATOM 567 O O . LEU A 1 71 ? -12.644 -4.046 5.502 1.00 92.81 71 LEU A O 1
ATOM 571 N N . LYS A 1 72 ? -11.839 -4.739 3.519 1.00 93.06 72 LYS A N 1
ATOM 572 C CA . LYS A 1 72 ? -13.047 -5.473 3.125 1.00 93.06 72 LYS A CA 1
ATOM 573 C C . LYS A 1 72 ? -13.357 -6.621 4.087 1.00 93.06 72 LYS A C 1
ATOM 575 O O . LYS A 1 72 ? -14.508 -6.790 4.476 1.00 93.06 72 LYS A O 1
ATOM 580 N N . PHE A 1 73 ? -12.346 -7.383 4.496 1.00 93.06 73 PHE A N 1
ATOM 581 C CA . PHE A 1 73 ? -12.508 -8.451 5.481 1.00 93.06 73 PHE A CA 1
ATOM 582 C C . PHE A 1 73 ? -12.987 -7.905 6.833 1.00 93.06 73 PHE A C 1
ATOM 584 O O . PHE A 1 73 ? -13.941 -8.420 7.406 1.00 93.06 73 PHE A O 1
ATOM 591 N N . HIS A 1 74 ? -12.382 -6.820 7.317 1.00 93.38 74 HIS A N 1
ATOM 592 C CA . HIS A 1 74 ? -12.774 -6.158 8.559 1.00 93.38 74 HIS A CA 1
ATOM 593 C C . HIS A 1 74 ? -14.227 -5.672 8.523 1.00 93.38 74 HIS A C 1
ATOM 595 O O . HIS A 1 74 ? -14.954 -5.893 9.488 1.00 93.38 74 HIS A O 1
ATOM 601 N N . GLN A 1 75 ? -14.677 -5.107 7.399 1.00 91.50 75 GLN A N 1
ATOM 602 C CA . GLN A 1 75 ? -16.086 -4.752 7.201 1.00 91.50 75 GLN A CA 1
ATOM 603 C C . GLN A 1 75 ? -17.001 -5.983 7.278 1.00 91.50 75 GLN A C 1
ATOM 605 O O . GLN A 1 75 ? -18.042 -5.931 7.925 1.00 91.50 75 GLN A O 1
ATOM 610 N N . GLN A 1 76 ? -16.607 -7.102 6.660 1.00 92.88 76 GLN A N 1
ATOM 611 C CA . GLN A 1 76 ? -17.402 -8.336 6.647 1.00 92.88 76 GLN A CA 1
ATOM 612 C C . GLN A 1 76 ? -17.550 -8.977 8.030 1.00 92.88 76 GLN A C 1
ATOM 614 O O . GLN A 1 76 ? -18.620 -9.485 8.348 1.00 92.88 76 GLN A O 1
ATOM 619 N N . VAL A 1 77 ? -16.502 -8.943 8.856 1.00 91.88 77 VAL A N 1
ATOM 620 C CA . VAL A 1 77 ? -16.527 -9.520 10.214 1.00 91.88 77 VAL A CA 1
ATOM 621 C C . VAL A 1 77 ? -16.987 -8.519 11.285 1.00 91.88 77 VAL A C 1
ATOM 623 O O . VAL A 1 77 ? -16.894 -8.790 12.481 1.00 91.88 77 VAL A O 1
ATOM 626 N N . GLY A 1 78 ? -17.496 -7.355 10.868 1.00 92.06 78 GLY A N 1
ATOM 627 C CA . GLY A 1 78 ? -18.123 -6.369 11.748 1.00 92.06 78 GLY A CA 1
ATOM 628 C C . GLY A 1 78 ? -17.153 -5.531 12.583 1.00 92.06 78 GLY A C 1
ATOM 629 O O . GLY A 1 78 ? -17.543 -5.038 13.640 1.00 92.06 78 GLY A O 1
ATOM 630 N N . ILE A 1 79 ? -15.896 -5.373 12.161 1.00 94.25 79 ILE A N 1
ATOM 631 C CA . ILE A 1 79 ? -14.966 -4.427 12.794 1.00 94.25 79 ILE A CA 1
ATOM 632 C C . ILE A 1 79 ? -15.413 -2.999 12.476 1.00 94.25 79 ILE A C 1
ATOM 634 O O . ILE A 1 79 ? -15.575 -2.633 11.316 1.00 94.25 79 ILE A O 1
ATOM 638 N N . GLU A 1 80 ? -15.562 -2.173 13.507 1.00 93.75 80 GLU A N 1
ATOM 639 C CA . GLU A 1 80 ? -16.057 -0.797 13.361 1.00 93.75 80 GLU A CA 1
ATOM 640 C C . GLU A 1 80 ? -14.940 0.247 13.357 1.00 93.75 80 GLU A C 1
ATOM 642 O O . GLU A 1 80 ? -15.103 1.334 12.800 1.00 93.75 80 GLU A O 1
ATOM 647 N N . LYS A 1 81 ? -13.799 -0.065 13.981 1.00 95.75 81 LYS A N 1
ATOM 648 C CA . LYS A 1 81 ? -12.679 0.863 14.146 1.00 95.75 81 LYS A CA 1
ATOM 649 C C . LYS A 1 81 ? -11.368 0.216 13.744 1.00 95.75 81 LYS A C 1
ATOM 651 O O . LYS A 1 81 ? -11.111 -0.950 14.042 1.00 95.75 81 LYS A O 1
ATOM 656 N N . LEU A 1 82 ? -10.534 1.012 13.097 1.00 96.06 82 LEU A N 1
ATOM 657 C CA . LEU A 1 82 ? -9.219 0.621 12.626 1.00 96.06 82 LEU A CA 1
ATOM 658 C C . LEU A 1 82 ? -8.171 1.606 13.133 1.00 96.06 82 LEU A C 1
ATOM 660 O O . LEU A 1 82 ? -8.449 2.792 13.315 1.00 96.06 82 LEU A O 1
ATOM 664 N N . GLU A 1 83 ? -6.960 1.108 13.313 1.00 95.81 83 GLU A N 1
ATOM 665 C CA . GLU A 1 83 ? -5.781 1.877 13.678 1.00 95.81 83 GLU A CA 1
ATOM 666 C C . GLU A 1 83 ? -4.776 1.875 12.524 1.00 95.81 83 GLU A C 1
ATOM 668 O O . GLU A 1 83 ? -4.586 0.865 11.838 1.00 95.81 83 GLU A O 1
ATOM 673 N N . TRP A 1 84 ? -4.157 3.026 12.277 1.00 96.50 84 TRP A N 1
ATOM 674 C CA . TRP A 1 84 ? -3.062 3.144 11.323 1.00 96.50 84 TRP A CA 1
ATOM 675 C C . TRP A 1 84 ? -1.752 2.714 11.978 1.00 96.50 84 TRP A C 1
ATOM 677 O O . TRP A 1 84 ? -1.330 3.316 12.961 1.00 96.50 84 TRP A O 1
ATOM 687 N N . MET A 1 85 ? -1.084 1.720 11.397 1.00 95.38 85 MET A N 1
ATOM 688 C CA . MET A 1 85 ? 0.180 1.194 11.909 1.00 95.38 85 MET A CA 1
ATOM 689 C C . MET A 1 85 ? 1.315 1.459 10.923 1.00 95.38 85 MET A C 1
ATOM 691 O O . MET A 1 85 ? 1.282 1.036 9.761 1.00 95.38 85 MET A O 1
ATOM 695 N N . THR A 1 86 ? 2.347 2.147 11.395 1.00 95.75 86 THR A N 1
ATOM 696 C CA . THR A 1 86 ? 3.641 2.257 10.722 1.00 95.75 86 THR A CA 1
ATOM 697 C C . THR A 1 86 ? 4.556 1.094 11.125 1.00 95.75 86 THR A C 1
ATOM 699 O O . THR A 1 86 ? 4.306 0.391 12.096 1.00 95.75 86 THR A O 1
ATOM 702 N N . MET A 1 87 ? 5.644 0.865 10.383 1.00 88.19 87 MET A N 1
ATOM 703 C CA . MET A 1 87 ? 6.625 -0.180 10.732 1.00 88.19 87 MET A CA 1
ATOM 704 C C . MET A 1 87 ? 7.551 0.215 11.902 1.00 88.19 87 MET A C 1
ATOM 706 O O . MET A 1 87 ? 8.485 -0.527 12.182 1.00 88.19 87 MET A O 1
ATOM 710 N N . ALA A 1 88 ? 7.309 1.360 12.559 1.00 85.06 88 ALA A N 1
ATOM 711 C CA . ALA A 1 88 ? 8.042 1.857 13.729 1.00 85.06 88 ALA A CA 1
ATOM 712 C C . ALA A 1 88 ? 9.581 1.757 13.620 1.00 85.06 88 ALA A C 1
ATOM 714 O O . ALA A 1 88 ? 10.266 1.413 14.579 1.00 85.06 88 ALA A O 1
ATOM 715 N N . ASP A 1 89 ? 10.132 2.058 12.440 1.00 91.94 89 ASP A N 1
ATOM 716 C CA . ASP A 1 89 ? 11.574 2.063 12.180 1.00 91.94 89 ASP A CA 1
ATOM 717 C C . ASP A 1 89 ? 12.065 3.444 11.709 1.00 91.94 89 ASP A C 1
ATOM 719 O O . ASP A 1 89 ? 11.278 4.354 11.422 1.00 91.94 89 ASP A O 1
ATOM 723 N N . GLU A 1 90 ? 13.386 3.586 11.585 1.00 91.38 90 GLU A N 1
ATOM 724 C CA . GLU A 1 90 ? 14.087 4.796 11.122 1.00 91.38 90 GLU A CA 1
ATOM 725 C C . GLU A 1 90 ? 13.696 5.258 9.704 1.00 91.38 90 GLU A C 1
ATOM 727 O O . GLU A 1 90 ? 14.031 6.362 9.281 1.00 91.38 90 GLU A O 1
ATOM 732 N N . ARG A 1 91 ? 12.946 4.440 8.958 1.00 90.94 91 ARG A N 1
ATOM 733 C CA . ARG A 1 91 ? 12.459 4.743 7.607 1.00 90.94 91 ARG A CA 1
ATOM 734 C C . ARG A 1 91 ? 10.989 5.179 7.609 1.00 90.94 91 ARG A C 1
ATOM 736 O O . ARG A 1 91 ? 10.362 5.229 6.544 1.00 90.94 91 ARG A O 1
ATOM 743 N N . THR A 1 92 ? 10.409 5.453 8.774 1.00 93.69 92 THR A N 1
ATOM 744 C CA . THR A 1 92 ? 9.077 6.055 8.890 1.00 93.69 92 THR A CA 1
ATOM 745 C C . THR A 1 92 ? 9.109 7.468 8.314 1.00 93.69 92 THR A C 1
ATOM 747 O O . THR A 1 92 ? 9.910 8.306 8.715 1.00 93.69 92 THR A O 1
ATOM 750 N N . CYS A 1 93 ? 8.260 7.735 7.321 1.00 93.62 93 CYS A N 1
ATOM 751 C CA . CYS A 1 93 ? 8.286 9.008 6.611 1.00 93.62 93 CYS A CA 1
ATOM 752 C C . CYS A 1 93 ? 7.496 10.105 7.359 1.00 93.62 93 CYS A C 1
ATOM 754 O O . CYS A 1 93 ? 6.589 9.787 8.137 1.00 93.62 93 CYS A O 1
ATOM 756 N N . PRO A 1 94 ? 7.736 11.395 7.052 1.00 94.44 94 PRO A N 1
ATOM 757 C CA . PRO A 1 94 ? 7.001 12.514 7.655 1.00 94.44 94 PRO A CA 1
ATOM 758 C C . PRO A 1 94 ? 5.490 12.517 7.377 1.00 94.44 94 PRO A C 1
ATOM 760 O O . PRO A 1 94 ? 4.744 13.183 8.084 1.00 94.44 94 PRO A O 1
ATOM 763 N N . VAL A 1 95 ? 5.028 11.787 6.352 1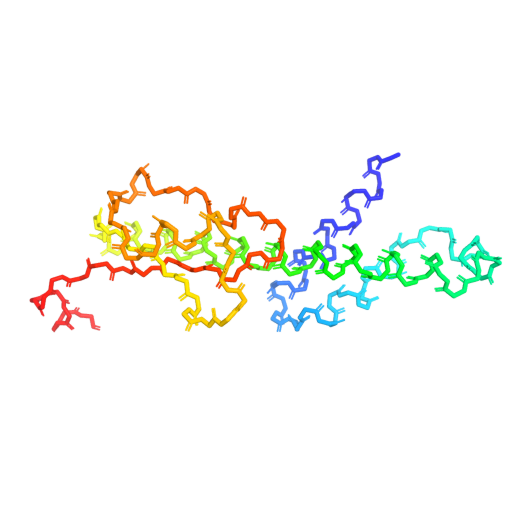.00 94.50 95 VAL A N 1
ATOM 764 C CA . VAL A 1 95 ? 3.597 11.658 6.019 1.00 94.50 95 VAL A CA 1
ATOM 765 C C . VAL A 1 95 ? 2.910 10.645 6.933 1.00 94.50 95 VAL A C 1
ATOM 767 O O . VAL A 1 95 ? 1.815 10.897 7.425 1.00 94.50 95 VAL A O 1
ATOM 770 N N . CYS A 1 96 ? 3.541 9.491 7.158 1.00 95.75 96 CYS A N 1
ATOM 771 C CA . CYS A 1 96 ? 2.935 8.384 7.892 1.00 95.75 96 CYS A CA 1
ATOM 772 C C . CYS A 1 96 ? 3.203 8.431 9.395 1.00 95.75 96 CYS A C 1
ATOM 774 O O . CYS A 1 96 ? 2.351 7.978 10.149 1.00 95.75 96 CYS A O 1
ATOM 776 N N . GLY A 1 9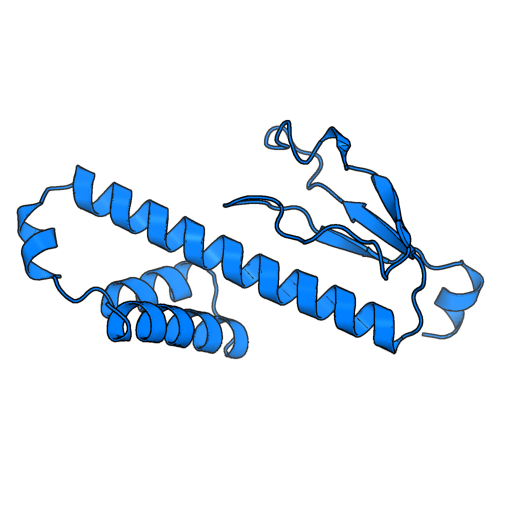7 ? 4.334 8.989 9.837 1.00 95.38 97 GLY A N 1
ATOM 777 C CA . GLY A 1 97 ? 4.662 9.111 11.263 1.00 95.38 97 GLY A CA 1
ATOM 778 C C . GLY A 1 97 ? 3.557 9.796 12.081 1.00 95.38 97 GLY A C 1
ATOM 779 O O . GLY A 1 97 ? 3.098 9.219 13.060 1.00 95.38 97 GLY A O 1
ATOM 780 N N . PRO A 1 98 ? 3.019 10.954 11.647 1.00 95.62 98 PRO A N 1
ATOM 781 C CA . PRO A 1 98 ? 1.907 11.615 12.337 1.00 95.62 98 PRO A CA 1
ATOM 782 C C . PRO A 1 98 ? 0.568 10.862 12.295 1.00 95.62 98 PRO A C 1
ATOM 784 O O . PRO A 1 98 ? -0.410 11.341 12.877 1.00 95.62 98 PRO A O 1
ATOM 787 N N . LEU A 1 99 ? 0.467 9.766 11.539 1.00 95.81 99 LEU A N 1
ATOM 788 C CA . LEU A 1 99 ? -0.726 8.923 11.462 1.00 95.81 99 LEU A CA 1
ATOM 789 C C . LEU A 1 99 ? -0.617 7.684 12.348 1.00 95.81 99 LEU A C 1
ATOM 791 O O . LEU A 1 99 ? -1.646 7.076 12.612 1.00 95.81 99 LEU A O 1
ATOM 795 N N . ASP A 1 100 ? 0.581 7.329 12.809 1.00 96.38 100 ASP A N 1
ATOM 796 C CA . ASP A 1 100 ? 0.804 6.149 13.638 1.00 96.38 100 ASP A CA 1
ATOM 797 C C . ASP A 1 100 ? -0.076 6.164 14.895 1.00 96.38 100 ASP A C 1
ATOM 799 O O . ASP A 1 100 ? -0.219 7.191 15.563 1.00 96.38 100 ASP A O 1
ATOM 803 N N . GLY A 1 101 ? -0.746 5.045 15.168 1.00 96.06 101 GLY A N 1
ATOM 804 C CA . GLY A 1 101 ? -1.671 4.901 16.291 1.00 96.06 101 GLY A CA 1
ATOM 805 C C . GLY A 1 101 ? -2.994 5.665 16.150 1.00 96.06 101 GLY A C 1
ATOM 806 O O . GLY A 1 101 ? -3.868 5.549 17.016 1.00 96.06 101 GLY A O 1
ATOM 807 N N . LYS A 1 102 ? -3.202 6.453 15.080 1.00 96.94 102 LYS A N 1
ATOM 808 C CA . LYS A 1 102 ? -4.479 7.151 14.879 1.00 96.94 102 LYS A CA 1
ATOM 809 C C . LYS A 1 102 ? -5.586 6.163 14.554 1.00 96.94 102 LYS A C 1
ATOM 811 O O . LYS A 1 102 ? -5.445 5.282 13.705 1.00 96.94 102 LYS A O 1
ATOM 816 N N . LYS A 1 103 ? -6.721 6.381 15.213 1.00 97.25 103 LYS A N 1
ATOM 817 C CA . LYS A 1 103 ? -7.907 5.534 15.148 1.00 97.25 103 LYS A CA 1
ATOM 818 C C . LYS A 1 103 ? -8.968 6.206 14.297 1.00 97.25 103 LYS A C 1
ATOM 820 O O . LYS A 1 103 ? -9.246 7.391 14.472 1.00 97.25 103 LYS A O 1
ATOM 825 N N . TYR A 1 104 ? -9.586 5.437 13.416 1.00 96.38 104 TYR A N 1
ATOM 826 C CA . TYR A 1 104 ? -10.655 5.902 12.545 1.00 96.38 104 TYR A CA 1
ATOM 827 C C . TYR A 1 104 ? -11.803 4.903 12.577 1.00 96.38 104 TYR A C 1
ATOM 829 O O . TYR A 1 104 ? -11.591 3.700 12.750 1.00 96.38 104 TYR A O 1
ATOM 837 N N . SER A 1 105 ? -13.020 5.396 12.368 1.00 95.75 105 SER A N 1
ATOM 838 C CA . SER A 1 105 ? -14.118 4.525 11.959 1.00 95.75 105 SER A CA 1
ATOM 839 C C . SER A 1 105 ? -13.776 3.879 10.614 1.00 95.75 105 SER A C 1
ATOM 841 O O . SER A 1 105 ? -13.122 4.502 9.773 1.00 95.75 105 SER A O 1
ATOM 843 N N . ILE A 1 106 ? -14.192 2.631 10.410 1.00 93.81 106 ILE A N 1
ATOM 844 C CA . ILE A 1 106 ? -13.820 1.837 9.231 1.00 93.81 106 ILE A CA 1
ATOM 845 C C . ILE A 1 106 ? -14.253 2.477 7.900 1.00 93.81 106 ILE A C 1
ATOM 847 O O . ILE A 1 106 ? -13.563 2.338 6.895 1.00 93.81 106 ILE A O 1
ATOM 851 N N . ASP A 1 107 ? -15.359 3.220 7.900 1.00 92.81 107 ASP A N 1
ATOM 852 C CA . ASP A 1 107 ? -15.900 3.980 6.767 1.00 92.81 107 ASP A CA 1
ATOM 853 C C . ASP A 1 107 ? -15.096 5.250 6.442 1.00 92.81 107 ASP A C 1
ATOM 855 O O . ASP A 1 107 ? -15.158 5.758 5.325 1.00 92.81 107 ASP A O 1
ATOM 859 N N . LYS A 1 108 ? -14.318 5.749 7.407 1.00 94.56 108 LYS A N 1
ATOM 860 C CA . LYS A 1 108 ? -13.503 6.970 7.295 1.00 94.56 108 LYS A CA 1
ATOM 861 C C . LYS A 1 108 ? -12.006 6.688 7.317 1.00 94.56 108 LYS A C 1
ATOM 863 O O . LYS A 1 108 ? -11.212 7.624 7.420 1.00 94.56 108 LYS A O 1
ATOM 868 N N . PHE A 1 109 ? -11.610 5.418 7.263 1.00 94.25 109 PHE A N 1
ATOM 869 C CA . PHE A 1 109 ? -10.204 5.060 7.311 1.00 94.25 109 PHE A CA 1
ATOM 870 C C . PHE A 1 109 ? -9.484 5.595 6.058 1.00 94.25 109 PHE A C 1
ATOM 872 O O . PHE A 1 109 ? -9.950 5.346 4.940 1.00 94.25 109 PHE A O 1
ATOM 879 N N . PRO A 1 110 ? -8.367 6.335 6.198 1.00 92.56 110 PRO A N 1
ATOM 880 C CA . PRO A 1 110 ? -7.689 6.917 5.047 1.00 92.56 110 PRO A CA 1
ATOM 881 C C . PRO A 1 110 ? -7.150 5.840 4.100 1.00 92.56 110 PRO A C 1
ATOM 883 O O . PRO A 1 110 ? -6.765 4.747 4.517 1.00 92.56 110 PRO A O 1
ATOM 886 N N . GLN A 1 111 ? -7.084 6.153 2.806 1.00 89.69 111 GLN A N 1
ATOM 887 C CA . GLN A 1 111 ? -6.608 5.194 1.813 1.00 89.69 111 GLN A CA 1
ATOM 888 C C . GLN A 1 111 ? -5.150 4.783 2.080 1.00 89.69 111 GLN A C 1
ATOM 890 O O . GLN A 1 111 ? -4.259 5.620 2.223 1.00 89.69 111 GLN A O 1
ATOM 895 N N . LEU A 1 112 ? -4.907 3.471 2.073 1.00 92.38 112 LEU A N 1
ATOM 896 C CA . LEU A 1 112 ? -3.579 2.868 2.116 1.00 92.38 112 LEU A CA 1
ATOM 897 C C . LEU A 1 112 ? -3.286 2.138 0.795 1.00 92.38 112 LEU A C 1
ATOM 899 O O . LEU A 1 112 ? -4.138 1.380 0.322 1.00 92.38 112 LEU A O 1
ATOM 903 N N . PRO A 1 113 ? -2.086 2.290 0.206 1.00 95.06 113 PRO A N 1
ATOM 904 C CA . PRO A 1 113 ? -0.940 3.076 0.676 1.00 95.06 113 PRO A CA 1
ATOM 905 C C . PRO A 1 113 ? -1.126 4.596 0.508 1.00 95.06 113 PRO A C 1
ATOM 907 O O . PRO A 1 113 ? -1.696 5.034 -0.486 1.00 95.06 113 PRO A O 1
ATOM 910 N N . ALA A 1 114 ? -0.570 5.395 1.430 1.00 95.19 114 ALA A N 1
ATOM 911 C CA . ALA A 1 114 ? -0.605 6.867 1.356 1.00 95.19 114 ALA A CA 1
ATOM 912 C C . ALA A 1 114 ? 0.279 7.450 0.242 1.00 95.19 114 ALA A C 1
ATOM 914 O O . ALA A 1 114 ? 0.031 8.540 -0.263 1.00 95.19 114 ALA A O 1
ATOM 915 N N . HIS A 1 115 ? 1.362 6.754 -0.098 1.00 95.00 115 HIS A N 1
ATOM 916 C CA . HIS A 1 115 ? 2.371 7.219 -1.043 1.00 95.00 115 HIS A CA 1
ATOM 917 C C . HIS A 1 115 ? 3.110 6.024 -1.669 1.00 95.00 115 HIS A C 1
ATOM 919 O O . HIS A 1 115 ? 3.024 4.902 -1.152 1.00 95.00 115 HIS A O 1
ATOM 925 N N . PRO A 1 116 ? 3.868 6.231 -2.761 1.00 95.38 116 PRO A N 1
ATOM 926 C CA . PRO A 1 116 ? 4.714 5.183 -3.321 1.00 95.38 116 PRO A CA 1
ATOM 927 C C . PRO A 1 116 ? 5.715 4.653 -2.286 1.00 95.38 116 PRO A C 1
ATOM 929 O O . PRO A 1 116 ? 6.241 5.426 -1.485 1.00 95.38 116 PRO A O 1
ATOM 932 N N . PHE A 1 117 ? 5.964 3.341 -2.284 1.00 93.38 117 PHE A N 1
ATOM 933 C CA . PHE A 1 117 ? 6.801 2.653 -1.280 1.00 93.38 117 PHE A CA 1
ATOM 934 C C . PHE A 1 117 ? 6.350 2.808 0.183 1.00 93.38 117 PHE A C 1
ATOM 936 O O . PHE A 1 117 ? 7.138 2.564 1.100 1.00 93.38 117 PHE A O 1
ATOM 943 N N . CYS A 1 118 ? 5.096 3.193 0.436 1.00 94.94 118 CYS A N 1
ATOM 944 C CA . CYS A 1 118 ? 4.539 3.101 1.781 1.00 94.94 118 CYS A CA 1
ATOM 945 C C . CYS A 1 118 ? 4.687 1.663 2.309 1.00 94.94 118 CYS A C 1
ATOM 947 O O . CYS A 1 118 ? 4.702 0.708 1.536 1.00 94.94 118 CYS A O 1
ATOM 949 N N . ARG A 1 119 ? 4.836 1.523 3.627 1.00 94.19 119 ARG A N 1
ATOM 950 C CA . ARG A 1 119 ? 4.932 0.229 4.331 1.00 94.19 119 ARG A CA 1
ATOM 951 C C . ARG A 1 119 ? 3.924 0.120 5.475 1.00 94.19 119 ARG A C 1
ATOM 953 O O . ARG A 1 119 ? 4.021 -0.781 6.295 1.00 94.19 119 ARG A O 1
ATOM 960 N N . CYS A 1 120 ? 2.998 1.072 5.553 1.00 95.38 120 CYS A N 1
ATOM 961 C CA . CYS A 1 120 ? 1.987 1.114 6.599 1.00 95.38 120 CYS A CA 1
ATOM 962 C C . CYS A 1 120 ? 0.877 0.106 6.318 1.00 95.38 120 CYS A C 1
ATOM 964 O O . CYS A 1 120 ? 0.594 -0.238 5.162 1.00 95.38 120 CYS A O 1
ATOM 966 N N . CYS A 1 121 ? 0.225 -0.330 7.384 1.00 94.06 121 CYS A N 1
ATOM 967 C CA . CYS A 1 121 ? -0.902 -1.232 7.305 1.00 94.06 121 CYS A CA 1
ATOM 968 C C . CYS A 1 121 ? -2.035 -0.792 8.235 1.00 94.06 121 CYS A C 1
ATOM 970 O O . CYS A 1 121 ? -1.902 0.126 9.045 1.00 94.06 121 CYS A O 1
ATOM 972 N N . VAL A 1 122 ? -3.178 -1.438 8.049 1.00 93.81 122 VAL A N 1
ATOM 973 C CA . VAL A 1 122 ? -4.375 -1.283 8.875 1.00 93.81 122 VAL A CA 1
ATOM 974 C C . VAL A 1 122 ? -4.359 -2.367 9.954 1.00 93.81 122 VAL A C 1
ATOM 976 O O . VAL A 1 122 ? -4.124 -3.539 9.634 1.00 93.81 122 VAL A O 1
ATOM 979 N N . LEU A 1 123 ? -4.644 -1.979 11.198 1.00 93.81 123 LEU A N 1
ATOM 980 C CA . LEU A 1 123 ? -4.904 -2.888 12.313 1.00 93.81 123 LEU A CA 1
ATOM 981 C C . LEU A 1 123 ? -6.372 -2.796 12.753 1.00 93.81 123 LEU A C 1
ATOM 983 O O . LEU A 1 123 ? -6.886 -1.686 12.911 1.00 93.81 123 LEU A O 1
ATOM 987 N N . PRO A 1 124 ? -7.065 -3.925 12.974 1.00 94.56 124 PRO A N 1
ATOM 988 C CA . PRO A 1 124 ? -8.400 -3.907 13.549 1.00 94.56 124 PRO A CA 1
ATOM 989 C C . PRO A 1 124 ? -8.342 -3.598 15.044 1.00 94.56 124 PRO A C 1
ATOM 991 O O . PRO A 1 124 ? -7.552 -4.186 15.780 1.00 94.56 124 PRO A O 1
ATOM 994 N N . ILE A 1 125 ? -9.234 -2.726 15.507 1.00 93.69 125 ILE A N 1
ATOM 995 C CA . ILE A 1 125 ? -9.446 -2.513 16.936 1.00 93.69 125 ILE A CA 1
ATOM 996 C C . ILE A 1 125 ? -10.582 -3.437 17.361 1.00 93.69 125 ILE A C 1
ATOM 998 O O . ILE A 1 125 ? -11.746 -3.208 17.030 1.00 93.69 125 ILE A O 1
ATOM 1002 N N . VAL A 1 126 ? -10.225 -4.503 18.070 1.00 87.81 126 VAL A N 1
ATOM 1003 C CA . VAL A 1 126 ? -11.164 -5.483 18.620 1.00 87.81 126 VAL A CA 1
ATOM 1004 C C . VAL A 1 126 ? -11.319 -5.270 20.117 1.00 87.81 126 VAL A C 1
ATOM 1006 O O . VAL A 1 126 ? -10.339 -5.071 20.831 1.00 87.81 126 VAL A O 1
ATOM 1009 N N . GLU A 1 127 ? -12.556 -5.325 20.601 1.00 78.31 127 GLU A N 1
ATOM 1010 C CA . GLU A 1 127 ? -12.798 -5.389 22.039 1.00 78.31 127 GLU A CA 1
ATOM 1011 C C . GLU A 1 127 ? -12.456 -6.794 22.568 1.00 78.31 127 GLU A C 1
ATOM 1013 O O . GLU A 1 127 ? -12.692 -7.783 21.859 1.00 78.31 127 GLU A O 1
ATOM 1018 N N . PRO A 1 128 ? -11.935 -6.911 23.805 1.00 69.62 128 PRO A N 1
ATOM 1019 C CA . PRO A 1 128 ? -11.522 -8.189 24.390 1.00 69.62 128 PRO A CA 1
ATOM 1020 C C . PRO A 1 128 ? -12.596 -9.285 24.333 1.00 69.62 128 PRO A C 1
ATOM 1022 O O . PRO A 1 128 ? -12.278 -10.461 24.162 1.00 69.62 128 PRO A O 1
ATOM 1025 N N . ASP A 1 129 ? -13.872 -8.908 24.414 1.00 65.81 129 ASP A N 1
ATOM 1026 C CA . ASP A 1 129 ? -14.990 -9.854 24.405 1.00 65.81 129 ASP A CA 1
ATOM 1027 C C . ASP A 1 129 ? -15.300 -10.430 23.013 1.00 65.81 129 ASP A C 1
ATOM 1029 O O . ASP A 1 129 ? -15.873 -11.518 22.914 1.00 65.81 129 ASP A O 1
ATOM 1033 N N . ARG A 1 130 ? -14.887 -9.758 21.925 1.00 63.44 130 ARG A N 1
ATOM 1034 C CA . ARG A 1 130 ? -15.014 -10.292 20.555 1.00 63.44 130 ARG A CA 1
ATOM 1035 C C . ARG A 1 130 ? -13.909 -11.289 20.205 1.00 63.44 130 ARG A C 1
ATOM 1037 O O . ARG A 1 130 ? -14.159 -12.188 19.411 1.00 63.44 130 ARG A O 1
ATOM 1044 N N . LEU A 1 131 ? -12.727 -11.181 20.819 1.00 59.91 131 LEU A N 1
ATOM 1045 C CA . LEU A 1 131 ? -11.603 -12.103 20.585 1.00 59.91 131 LEU A CA 1
ATOM 1046 C C . LEU A 1 131 ? -11.912 -13.547 21.006 1.00 59.91 131 LEU A C 1
ATOM 1048 O O . LEU A 1 131 ? -11.341 -14.472 20.449 1.00 59.91 131 LEU A O 1
ATOM 1052 N N . LYS A 1 132 ? -12.833 -13.752 21.956 1.00 54.88 132 LYS A N 1
ATOM 1053 C CA . LYS A 1 132 ? -13.236 -15.090 22.431 1.00 54.88 132 LYS A CA 1
ATOM 1054 C C . LYS A 1 132 ? -14.211 -15.821 21.495 1.00 54.88 132 LYS A C 1
ATOM 1056 O O . LYS A 1 132 ? -14.563 -16.961 21.779 1.00 54.88 132 LYS A O 1
ATOM 1061 N N . LYS A 1 133 ? -14.716 -15.152 20.453 1.00 52.06 133 LYS A N 1
ATOM 1062 C CA . LYS A 1 133 ? -15.770 -15.661 19.553 1.00 52.06 133 LYS A CA 1
ATOM 1063 C C . LYS A 1 133 ? -15.297 -15.898 18.112 1.00 52.06 133 LYS A C 1
ATOM 1065 O O . LYS A 1 133 ? -16.121 -16.275 17.282 1.00 52.06 133 LYS A O 1
ATOM 1070 N N . ILE A 1 134 ? -14.021 -15.640 17.826 1.00 54.56 134 ILE A N 1
ATOM 1071 C CA . ILE A 1 134 ? -13.342 -15.939 16.554 1.00 54.56 134 ILE A CA 1
ATOM 1072 C C . ILE A 1 134 ? -12.520 -17.206 16.767 1.00 54.56 134 ILE A C 1
ATOM 1074 O O . ILE A 1 134 ? -12.525 -18.057 15.854 1.00 54.56 134 ILE A O 1
#

Secondary structure (DSSP, 8-state):
-HHHHHHHHHHHHHHHHTT--HHHHHHHHHHH-TTHHHHHHS-HHHHHHHHHHHHHHHHHHHHHHHHHHHHHHHHHTT--EEEEE---STT--TTTGGGTT-EEEGGGPPPS--STT---EEEE---HHHHTT-

Foldseek 3Di:
DVQLVVQLVVLLVVCLVVVHDLVVSLVSNVVSPPPVVVVVPPDDVVVVVSSVVSSLVNLQSSFQVVQVVVLVVCVVLVQFKKAKDAPPDPPQDPVRVVRHRPMDTSVPDDRPPPDGPGPIHIDGDDDPVVVVVD